Protein AF-A0A497GVP7-F1 (afdb_monomer_lite)

Sequence (88 aa):
MATTNILFVNDTKKVRKYCTLGGYPIFYVSDNGNAICPDCVQEDQDLDKEEQELCITGHVVNWEDASLFCDQCNKRIESAYAEDEATS

Foldseek 3Di:
DDPQPDDPPDPDLQFDQADPPPGAGKWWQFPVRFTAHSVVSSVLSVDDPVSRPGHTRGMDGQAADLPRAHPPPRHTGDHRPHDNPPPD

pLDDT: mean 82.28, std 18.48, range [34.78, 97.25]

Radius of gyration: 13.82 Å; chains: 1; bounding box: 42×38×33 Å

Structure (mmCIF, N/CA/C/O backbone):
data_AF-A0A497GVP7-F1
#
_entry.id   AF-A0A497GVP7-F1
#
loop_
_atom_site.group_PDB
_atom_site.id
_atom_site.type_symbol
_atom_site.label_atom_id
_atom_site.label_alt_id
_atom_site.label_comp_id
_atom_site.label_asym_id
_atom_site.label_entity_id
_atom_site.label_seq_id
_atom_site.pdbx_PDB_ins_code
_atom_site.Cartn_x
_atom_site.Cartn_y
_atom_site.Cartn_z
_atom_site.occupancy
_atom_site.B_iso_or_equiv
_atom_site.auth_seq_id
_atom_site.auth_comp_id
_atom_site.auth_asym_id
_atom_site.auth_atom_id
_atom_site.pdbx_PDB_model_num
ATOM 1 N N . MET A 1 1 ? -6.373 23.382 8.539 1.00 34.78 1 MET A N 1
ATOM 2 C CA . MET A 1 1 ? -5.816 22.020 8.432 1.00 34.78 1 MET A CA 1
ATOM 3 C C . MET A 1 1 ? -6.565 21.362 7.293 1.00 34.78 1 MET A C 1
ATOM 5 O O . MET A 1 1 ? -7.779 21.246 7.394 1.00 34.78 1 MET A O 1
ATOM 9 N N . ALA A 1 2 ? -5.910 21.128 6.158 1.00 35.28 2 ALA A N 1
ATOM 10 C CA . ALA A 1 2 ? -6.577 20.546 4.999 1.00 35.28 2 ALA A CA 1
ATOM 11 C C . ALA A 1 2 ? -6.714 19.043 5.247 1.00 35.28 2 ALA A C 1
ATOM 13 O O . ALA A 1 2 ? -5.735 18.309 5.172 1.00 35.28 2 ALA A O 1
ATOM 14 N N . THR A 1 3 ? -7.916 18.606 5.611 1.00 35.66 3 THR A N 1
ATOM 15 C CA . THR A 1 3 ? -8.306 17.199 5.591 1.00 35.66 3 THR A CA 1
ATOM 16 C C . THR A 1 3 ? -8.338 16.770 4.130 1.00 35.66 3 THR A C 1
ATOM 18 O O . THR A 1 3 ? -9.341 16.938 3.435 1.00 35.66 3 THR A O 1
ATOM 21 N N . THR A 1 4 ? -7.211 16.269 3.629 1.00 37.84 4 THR A N 1
ATOM 22 C CA . THR A 1 4 ? -7.177 15.558 2.352 1.00 37.84 4 THR A CA 1
ATOM 23 C C . THR A 1 4 ? -7.854 14.213 2.583 1.00 37.84 4 THR A C 1
ATOM 25 O O . THR A 1 4 ? -7.211 13.210 2.862 1.00 37.84 4 THR A O 1
ATOM 28 N N . ASN A 1 5 ? -9.186 14.215 2.520 1.00 43.25 5 ASN A N 1
ATOM 29 C CA . ASN A 1 5 ? -9.967 13.001 2.345 1.00 43.25 5 ASN A CA 1
ATOM 30 C C . ASN A 1 5 ? -9.560 12.415 0.994 1.00 43.25 5 ASN A C 1
ATOM 32 O O . ASN A 1 5 ? -10.011 12.893 -0.050 1.00 43.25 5 ASN A O 1
ATOM 36 N N . ILE A 1 6 ? -8.686 11.409 0.995 1.00 53.06 6 ILE A N 1
ATOM 37 C CA . ILE A 1 6 ? -8.514 10.605 -0.207 1.00 53.06 6 ILE A CA 1
ATOM 38 C C . ILE A 1 6 ? -9.847 9.925 -0.475 1.00 53.06 6 ILE A C 1
ATOM 40 O O . ILE A 1 6 ? -10.414 9.222 0.358 1.00 53.06 6 ILE A O 1
ATOM 44 N N . LEU A 1 7 ? -10.343 10.194 -1.670 1.00 48.91 7 LEU A N 1
ATOM 45 C CA . LEU A 1 7 ? -11.539 9.639 -2.263 1.00 48.91 7 LEU A CA 1
ATOM 46 C C . LEU A 1 7 ? -11.538 8.102 -2.180 1.00 48.91 7 LEU A C 1
ATOM 48 O O . LEU A 1 7 ? -10.920 7.435 -3.005 1.00 48.91 7 LEU A O 1
ATOM 52 N N . PHE A 1 8 ? -12.318 7.548 -1.253 1.00 51.72 8 PHE A N 1
ATOM 53 C CA . PHE A 1 8 ? -12.863 6.191 -1.343 1.00 51.72 8 PHE A CA 1
ATOM 54 C C . PHE A 1 8 ? -14.390 6.257 -1.221 1.00 51.72 8 PHE A C 1
ATOM 56 O O . PHE A 1 8 ? -14.995 5.659 -0.340 1.00 51.72 8 PHE A O 1
ATOM 63 N N . VAL A 1 9 ? -15.036 7.035 -2.095 1.00 43.00 9 VAL A N 1
ATOM 64 C CA . VAL A 1 9 ? -16.491 6.946 -2.281 1.00 43.00 9 VAL A CA 1
ATOM 65 C C . VAL A 1 9 ? -16.742 5.970 -3.420 1.00 43.00 9 VAL A C 1
ATOM 67 O O . VAL A 1 9 ? -16.826 6.358 -4.577 1.00 43.00 9 VAL A O 1
ATOM 70 N N . ASN A 1 10 ? -16.779 4.688 -3.080 1.00 41.03 10 ASN A N 1
ATOM 71 C CA . ASN A 1 10 ? -17.550 3.665 -3.773 1.00 41.03 10 ASN A CA 1
ATOM 72 C C . ASN A 1 10 ? -17.944 2.652 -2.696 1.00 41.03 10 ASN A C 1
ATOM 74 O O . ASN A 1 10 ? -17.110 2.307 -1.867 1.00 41.03 10 ASN A O 1
ATOM 78 N N . ASP A 1 11 ? -19.190 2.182 -2.714 1.00 51.34 11 ASP A N 1
ATOM 79 C CA . ASP A 1 11 ? -19.820 1.239 -1.764 1.00 51.34 11 ASP A CA 1
ATOM 80 C C . ASP A 1 11 ? -19.044 -0.072 -1.490 1.00 51.34 11 ASP A C 1
ATOM 82 O O . ASP A 1 11 ? -19.442 -0.903 -0.680 1.00 51.34 11 ASP A O 1
ATOM 86 N N . THR A 1 12 ? -17.911 -0.281 -2.155 1.00 53.16 12 THR A N 1
ATOM 87 C CA . THR A 1 12 ? -17.000 -1.399 -1.944 1.00 53.16 12 THR A CA 1
ATOM 88 C C . THR A 1 12 ? -15.731 -0.878 -1.271 1.00 53.16 12 THR A C 1
ATOM 90 O O . THR A 1 12 ? -14.992 -0.124 -1.908 1.00 53.16 12 THR A O 1
ATOM 93 N N . LYS A 1 13 ? -15.442 -1.312 -0.034 1.00 68.50 13 LYS A N 1
ATOM 94 C CA . LYS A 1 13 ? -14.180 -1.088 0.713 1.00 68.50 13 LYS A CA 1
ATOM 95 C C . LYS A 1 13 ? -12.945 -1.717 0.025 1.00 68.50 13 LYS A C 1
ATOM 97 O O . LYS A 1 13 ? -12.120 -2.347 0.668 1.00 68.50 13 LYS A O 1
ATOM 102 N N . LYS A 1 14 ? -12.851 -1.674 -1.305 1.00 83.62 14 LYS A N 1
ATOM 103 C CA . LYS A 1 14 ? -11.826 -2.384 -2.066 1.00 83.62 14 LYS A CA 1
ATOM 104 C C . LYS A 1 14 ? -10.687 -1.443 -2.424 1.00 83.62 14 LYS A C 1
ATOM 106 O O . LYS A 1 14 ? -10.852 -0.524 -3.230 1.00 83.62 14 LYS A O 1
ATOM 111 N N . VAL A 1 15 ? -9.523 -1.735 -1.865 1.00 88.75 15 VAL A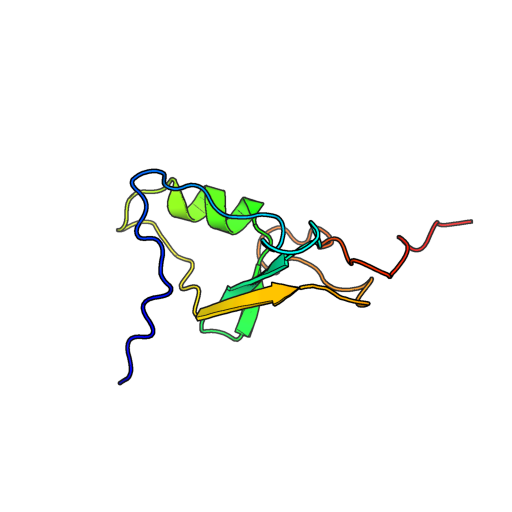 N 1
ATOM 112 C CA . VAL A 1 15 ? -8.267 -1.039 -2.121 1.00 88.75 15 VAL A CA 1
ATOM 113 C C . VAL A 1 15 ? -7.740 -1.423 -3.505 1.00 88.75 15 VAL A C 1
ATOM 115 O O . VAL A 1 15 ? -7.859 -2.566 -3.961 1.00 88.75 15 VAL A O 1
ATOM 118 N N . ARG A 1 16 ? -7.181 -0.450 -4.229 1.00 89.38 16 ARG A N 1
ATOM 119 C CA . ARG A 1 16 ? -6.599 -0.692 -5.554 1.00 89.38 16 ARG A CA 1
ATOM 120 C C . ARG A 1 16 ? -5.172 -1.203 -5.385 1.00 89.38 16 ARG A C 1
ATOM 122 O O . ARG A 1 16 ? -4.409 -0.661 -4.602 1.00 89.38 16 ARG A O 1
ATOM 129 N N . LYS A 1 17 ? -4.802 -2.223 -6.157 1.00 91.31 17 LYS A N 1
ATOM 130 C CA . LYS A 1 17 ? -3.420 -2.738 -6.202 1.00 91.31 17 LYS A CA 1
ATOM 131 C C . LYS A 1 17 ? -2.601 -2.185 -7.363 1.00 91.31 17 LYS A C 1
ATOM 133 O O . LYS A 1 17 ? -1.378 -2.183 -7.317 1.00 91.31 17 LYS A O 1
ATOM 138 N N . TYR A 1 18 ? -3.298 -1.698 -8.384 1.00 89.25 18 TYR A N 1
ATOM 139 C CA . TYR A 1 18 ? -2.708 -1.231 -9.626 1.00 89.25 18 TYR A CA 1
ATOM 140 C C . TYR A 1 18 ? -3.353 0.083 -10.062 1.00 89.25 18 TYR A C 1
ATOM 142 O O . TYR A 1 18 ? -4.515 0.362 -9.735 1.00 89.25 18 TYR A O 1
ATOM 150 N N . CYS A 1 19 ? -2.614 0.894 -10.814 1.00 87.06 19 CYS A N 1
ATOM 151 C CA . CYS A 1 19 ? -3.135 2.142 -11.352 1.00 87.06 19 CYS A CA 1
ATOM 152 C C . CYS A 1 19 ? -4.197 1.892 -12.443 1.00 87.06 19 CYS A C 1
ATOM 154 O O . CYS A 1 19 ? -4.180 0.894 -13.166 1.00 87.06 19 CYS A O 1
ATOM 156 N N . THR A 1 20 ? -5.137 2.830 -12.586 1.00 73.69 20 THR A N 1
ATOM 157 C CA . THR A 1 20 ? -6.273 2.723 -13.523 1.00 73.69 20 THR A CA 1
ATOM 158 C C . THR A 1 20 ? -5.885 2.788 -15.002 1.00 73.69 20 THR A C 1
ATOM 160 O O . THR A 1 20 ? -6.686 2.410 -15.851 1.00 73.69 20 THR A O 1
ATOM 163 N N . LEU A 1 21 ? -4.681 3.270 -15.323 1.00 67.00 21 LEU A N 1
ATOM 164 C CA . LEU A 1 21 ? -4.171 3.413 -16.686 1.00 67.00 21 LEU A CA 1
ATOM 165 C C . LEU A 1 21 ? -2.895 2.578 -16.829 1.00 67.00 21 LEU A C 1
ATOM 167 O O . LEU A 1 21 ? -1.796 3.085 -16.631 1.00 67.00 21 LEU A O 1
ATOM 171 N N . GLY A 1 22 ? -3.049 1.296 -17.161 1.00 62.59 22 GLY A N 1
ATOM 172 C CA . GLY A 1 22 ? -1.927 0.431 -17.547 1.00 62.59 22 GLY A CA 1
ATOM 173 C C . GLY A 1 22 ? -1.542 -0.669 -16.558 1.00 62.59 22 GLY A C 1
ATOM 174 O O . GLY A 1 22 ? -0.699 -1.482 -16.908 1.00 62.59 22 GLY A O 1
ATOM 175 N N . GLY A 1 23 ? -2.174 -0.763 -15.381 1.00 83.25 23 GLY A N 1
ATOM 176 C CA . GLY A 1 23 ? -1.983 -1.918 -14.495 1.00 83.25 23 GLY A CA 1
ATOM 177 C C . GLY A 1 23 ? -0.645 -1.942 -13.748 1.00 83.25 23 GLY A C 1
ATOM 178 O O . GLY A 1 23 ? -0.200 -3.012 -13.355 1.00 83.25 23 GLY A O 1
ATOM 179 N N . TYR A 1 24 ? -0.008 -0.788 -13.542 1.00 90.81 24 TYR A N 1
ATOM 180 C CA . TYR A 1 24 ? 1.265 -0.703 -12.820 1.00 90.81 24 TYR A CA 1
ATOM 181 C C . TYR A 1 24 ? 1.070 -0.790 -11.300 1.00 90.81 24 TYR A C 1
ATOM 183 O O . TYR A 1 24 ? 0.078 -0.237 -10.805 1.00 90.81 24 TYR A O 1
ATOM 191 N N . PRO A 1 25 ? 1.985 -1.451 -10.564 1.00 92.00 25 PRO A N 1
ATOM 192 C CA . PRO A 1 25 ? 1.874 -1.647 -9.121 1.00 92.00 25 PRO A CA 1
ATOM 193 C C . PRO A 1 25 ? 1.932 -0.314 -8.372 1.00 92.00 25 PRO A C 1
ATOM 195 O O . PRO A 1 25 ? 2.739 0.566 -8.684 1.00 92.00 25 PRO A O 1
ATOM 198 N N . ILE A 1 26 ? 1.048 -0.157 -7.384 1.00 93.69 26 ILE A N 1
ATOM 199 C CA . ILE A 1 26 ? 0.994 1.041 -6.540 1.00 93.69 26 ILE A CA 1
ATOM 200 C C . ILE A 1 26 ? 1.293 0.704 -5.086 1.00 93.69 26 ILE A C 1
ATOM 202 O O . ILE A 1 26 ? 0.992 -0.388 -4.603 1.00 93.69 26 ILE A O 1
ATOM 206 N N . PHE A 1 27 ? 1.809 1.696 -4.375 1.00 94.94 27 PHE A N 1
ATOM 207 C CA . PHE A 1 27 ? 1.845 1.722 -2.922 1.00 94.94 27 PHE A CA 1
ATOM 208 C C . PHE A 1 27 ? 1.112 2.948 -2.400 1.00 94.94 27 PHE A C 1
ATOM 210 O O . PHE A 1 27 ? 0.856 3.915 -3.126 1.00 94.94 27 PHE A O 1
ATOM 217 N N . TYR A 1 28 ? 0.762 2.886 -1.126 1.00 95.25 28 TYR A N 1
ATOM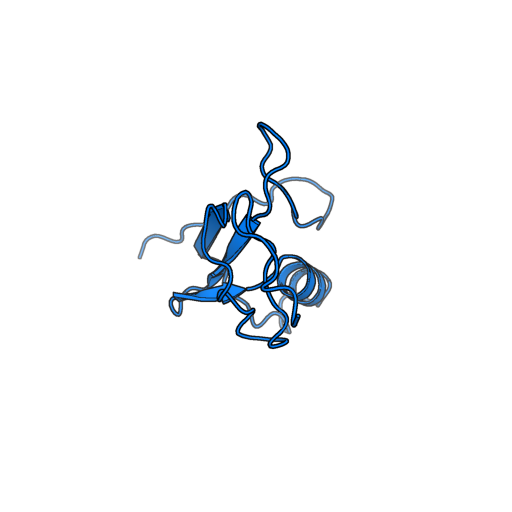 218 C CA . TYR A 1 28 ? 0.097 3.950 -0.403 1.00 95.25 28 TYR A CA 1
ATOM 219 C C . TYR A 1 28 ? 1.088 4.665 0.504 1.00 95.25 28 TYR A C 1
ATOM 221 O O . TYR A 1 28 ? 2.022 4.054 1.015 1.00 95.25 28 TYR A O 1
ATOM 229 N N . VAL A 1 29 ? 0.881 5.965 0.690 1.00 95.50 29 VAL A N 1
ATOM 230 C CA . VAL A 1 29 ? 1.714 6.798 1.561 1.00 95.50 29 VAL A CA 1
ATOM 231 C C . VAL A 1 29 ? 0.892 7.170 2.783 1.00 95.50 29 VAL A C 1
ATOM 233 O O . VAL A 1 29 ? -0.211 7.704 2.631 1.00 95.50 29 VAL A O 1
ATOM 236 N N . SER A 1 30 ? 1.397 6.871 3.979 1.00 93.69 30 SER A N 1
ATOM 237 C CA . SER A 1 30 ? 0.753 7.304 5.221 1.00 93.69 30 SER A CA 1
ATOM 238 C C . SER A 1 30 ? 0.998 8.791 5.500 1.00 93.69 30 SER A C 1
ATOM 240 O O . SER A 1 30 ? 1.806 9.452 4.849 1.00 93.69 30 SER A O 1
ATOM 242 N N . ASP A 1 31 ? 0.305 9.351 6.481 1.00 93.56 31 ASP A N 1
ATOM 243 C CA . ASP A 1 31 ? 0.556 10.693 7.018 1.00 93.56 31 ASP A CA 1
ATOM 244 C C . ASP A 1 31 ? 1.967 10.881 7.591 1.00 93.56 31 ASP A C 1
ATOM 246 O O . ASP A 1 31 ? 2.516 11.981 7.544 1.00 93.56 31 ASP A O 1
ATOM 250 N N . ASN A 1 32 ? 2.573 9.794 8.061 1.00 92.06 32 ASN A N 1
ATOM 251 C CA . ASN A 1 32 ? 3.944 9.747 8.553 1.00 92.06 32 ASN A CA 1
ATOM 252 C C . ASN A 1 32 ? 4.985 9.591 7.426 1.00 92.06 32 ASN A C 1
ATOM 254 O O . ASN A 1 32 ? 6.182 9.597 7.700 1.00 92.06 32 ASN A O 1
ATOM 258 N N . GLY A 1 33 ? 4.549 9.478 6.165 1.00 92.31 33 GLY A N 1
ATOM 259 C CA . GLY A 1 33 ? 5.429 9.299 5.007 1.00 92.31 33 GLY A CA 1
ATOM 260 C C . GLY A 1 33 ? 5.882 7.856 4.767 1.00 92.31 33 GLY A C 1
ATOM 261 O O . GLY A 1 33 ? 6.769 7.637 3.946 1.00 92.31 33 GLY A O 1
ATOM 262 N N . ASN A 1 34 ? 5.269 6.886 5.448 1.00 95.12 34 ASN A N 1
ATOM 263 C CA . ASN A 1 34 ? 5.598 5.468 5.313 1.00 95.12 34 ASN A CA 1
ATOM 264 C C . ASN A 1 34 ? 5.008 4.890 4.023 1.00 95.12 34 ASN A C 1
ATOM 266 O O . ASN A 1 34 ? 3.902 5.267 3.618 1.00 95.12 34 ASN A O 1
ATOM 270 N N . ALA A 1 35 ? 5.712 3.937 3.416 1.00 96.88 35 ALA A N 1
ATOM 271 C CA . ALA A 1 35 ? 5.249 3.198 2.250 1.00 96.88 35 ALA A CA 1
ATOM 272 C C . ALA A 1 35 ? 4.478 1.949 2.693 1.00 96.88 35 ALA A C 1
ATOM 274 O O . ALA A 1 35 ? 5.008 1.063 3.361 1.00 96.88 35 ALA A O 1
ATOM 275 N N . ILE A 1 36 ? 3.208 1.855 2.304 1.00 97.25 36 ILE A N 1
ATOM 276 C CA . ILE A 1 36 ? 2.304 0.778 2.711 1.00 97.25 36 ILE A CA 1
ATOM 277 C C . ILE A 1 36 ? 1.820 0.018 1.478 1.00 97.25 36 ILE A C 1
ATOM 279 O O . ILE A 1 36 ? 1.355 0.613 0.501 1.00 97.25 36 ILE A O 1
ATOM 283 N N . CYS A 1 37 ? 1.906 -1.312 1.511 1.00 96.50 37 CYS A N 1
ATOM 284 C CA . CYS A 1 37 ? 1.386 -2.135 0.426 1.00 96.50 37 CYS A CA 1
ATOM 285 C C . CYS A 1 37 ? -0.156 -2.148 0.417 1.00 96.50 37 CYS A C 1
ATOM 287 O O . CYS A 1 37 ? -0.788 -2.004 1.467 1.00 96.50 37 CYS A O 1
ATOM 289 N N . PRO A 1 38 ? -0.786 -2.383 -0.747 1.00 94.06 38 PRO A N 1
ATOM 290 C CA . PRO A 1 38 ? -2.243 -2.451 -0.857 1.00 94.06 38 PRO A CA 1
ATOM 291 C C . PRO A 1 38 ? -2.910 -3.487 0.057 1.00 94.06 38 PRO A C 1
ATOM 293 O O . PRO A 1 38 ? -4.053 -3.286 0.451 1.00 94.06 38 PRO A O 1
ATOM 296 N N . ASP A 1 39 ? -2.215 -4.580 0.386 1.00 95.19 39 ASP A N 1
ATOM 297 C CA . ASP A 1 39 ? -2.750 -5.626 1.265 1.00 95.19 39 ASP A CA 1
ATOM 298 C C . ASP A 1 39 ? -2.907 -5.125 2.702 1.00 95.19 39 ASP A C 1
ATOM 300 O O . ASP A 1 39 ? -3.987 -5.255 3.261 1.00 95.19 39 ASP A O 1
ATOM 304 N N . CYS A 1 40 ? -1.891 -4.462 3.265 1.00 95.62 40 CYS A N 1
ATOM 305 C CA . CYS A 1 40 ? -1.990 -3.895 4.612 1.00 95.62 40 CYS A CA 1
ATOM 306 C C . CYS A 1 40 ? -3.031 -2.770 4.688 1.00 95.62 40 CYS A C 1
ATOM 308 O O . CYS A 1 40 ? -3.721 -2.642 5.692 1.00 95.62 40 CYS A O 1
ATOM 310 N N . VAL A 1 41 ? -3.191 -1.977 3.621 1.00 93.88 41 VAL A N 1
ATOM 311 C CA . VAL A 1 41 ? -4.271 -0.976 3.570 1.00 93.88 41 VAL A CA 1
ATOM 312 C C . VAL A 1 41 ? -5.644 -1.647 3.509 1.00 93.88 41 VAL A C 1
ATOM 314 O O . VAL A 1 41 ? -6.585 -1.148 4.114 1.00 93.88 41 VAL A O 1
ATOM 317 N N . GLN A 1 42 ? -5.786 -2.761 2.785 1.00 93.12 42 GLN A N 1
ATOM 318 C CA . GLN A 1 42 ? -7.046 -3.507 2.735 1.00 93.12 42 GLN A CA 1
ATOM 319 C C . GLN A 1 42 ? -7.382 -4.116 4.097 1.00 93.12 42 GLN A C 1
ATOM 321 O O . GLN A 1 42 ? -8.512 -3.971 4.548 1.00 93.12 42 GLN A O 1
ATOM 326 N N . GLU A 1 43 ? -6.400 -4.746 4.745 1.00 93.50 43 GLU A N 1
ATOM 327 C CA . GLU A 1 43 ? -6.541 -5.317 6.086 1.00 93.50 43 GLU A CA 1
ATOM 328 C C . GLU A 1 43 ? -7.008 -4.257 7.091 1.00 93.50 43 GLU A C 1
ATOM 330 O O . GLU A 1 43 ? -7.977 -4.498 7.804 1.00 93.50 43 GLU A O 1
ATOM 335 N N . ASP A 1 44 ? -6.403 -3.064 7.084 1.00 92.38 44 ASP A N 1
ATOM 336 C CA . ASP A 1 44 ? -6.820 -1.944 7.937 1.00 92.38 44 ASP A CA 1
ATOM 337 C C . ASP A 1 44 ? -8.231 -1.435 7.579 1.00 92.38 44 ASP A C 1
ATOM 339 O O . ASP A 1 44 ? -9.079 -1.277 8.452 1.00 92.38 44 ASP A O 1
ATOM 343 N N . GLN A 1 45 ? -8.562 -1.274 6.292 1.00 88.38 45 GLN A N 1
ATOM 344 C CA . GLN A 1 45 ? -9.906 -0.834 5.879 1.00 88.38 45 GLN A CA 1
ATOM 345 C C . GLN A 1 45 ? -11.025 -1.833 6.212 1.00 88.38 45 GLN A C 1
ATOM 347 O O . GLN A 1 45 ? -12.195 -1.433 6.346 1.00 88.38 45 GLN A O 1
ATOM 352 N N . ASP A 1 46 ? -10.694 -3.117 6.329 1.00 89.69 46 ASP A 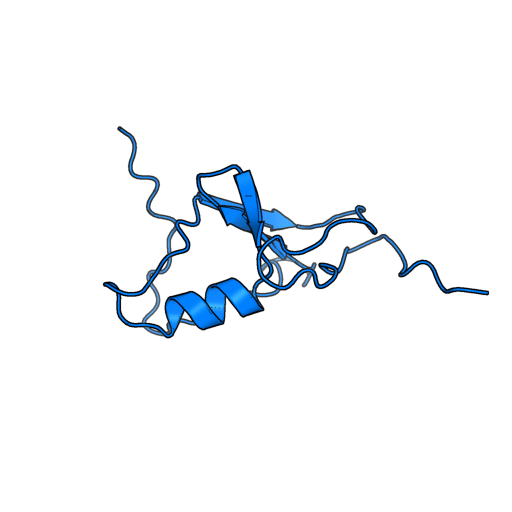N 1
ATOM 353 C CA . ASP A 1 46 ? -11.629 -4.164 6.728 1.00 89.69 46 ASP A CA 1
ATOM 354 C C . ASP A 1 46 ? -11.961 -4.104 8.229 1.00 89.69 46 ASP A C 1
ATOM 356 O O . ASP A 1 46 ? -13.051 -4.547 8.604 1.00 89.69 46 ASP A O 1
ATOM 360 N N . LEU A 1 47 ? -11.113 -3.469 9.049 1.00 87.19 47 LEU A N 1
ATOM 361 C CA . LEU A 1 47 ? -11.378 -3.194 10.463 1.00 87.19 47 LEU A CA 1
ATOM 362 C C . LEU A 1 47 ? -12.496 -2.158 10.662 1.00 87.19 47 LEU A C 1
ATOM 364 O O . LEU A 1 47 ? -12.874 -1.395 9.753 1.00 87.19 47 LEU A O 1
ATOM 368 N N . ASP A 1 48 ? -13.021 -2.117 11.887 1.00 87.69 48 ASP A N 1
ATOM 369 C CA . ASP A 1 48 ? -13.899 -1.040 12.322 1.00 87.69 48 ASP A CA 1
ATOM 370 C C . ASP A 1 48 ? -13.126 0.283 12.395 1.00 87.69 48 ASP A C 1
ATOM 372 O O . ASP A 1 48 ? -11.926 0.327 12.652 1.00 87.69 48 ASP A O 1
ATOM 376 N N . LYS A 1 49 ? -13.818 1.407 12.173 1.00 83.38 49 LYS A N 1
ATOM 377 C CA . LYS A 1 49 ? -13.178 2.738 12.088 1.00 83.38 49 LYS A CA 1
ATOM 378 C C . LYS A 1 49 ? -12.380 3.133 13.334 1.00 83.38 49 LYS A C 1
ATOM 380 O O . LYS A 1 49 ? -11.531 4.008 13.246 1.00 83.38 49 LYS A O 1
ATOM 385 N N . GLU A 1 50 ? -12.715 2.560 14.483 1.00 88.75 50 GLU A N 1
ATOM 386 C CA . GLU A 1 50 ? -12.063 2.828 15.769 1.00 88.75 50 GLU A CA 1
ATOM 387 C C . GLU A 1 50 ? -10.755 2.039 15.933 1.00 88.75 50 GLU A C 1
ATOM 389 O O . GLU A 1 50 ? -9.918 2.420 16.745 1.00 88.75 50 GLU A O 1
ATOM 394 N N . GLU A 1 51 ? -10.579 0.974 15.148 1.00 88.75 51 GLU A N 1
ATOM 395 C CA . GLU A 1 51 ? -9.404 0.098 15.137 1.00 88.75 51 GLU A CA 1
ATOM 396 C C . GLU A 1 51 ? -8.456 0.404 13.968 1.00 88.75 51 GLU A C 1
ATOM 398 O O . GLU A 1 51 ? -7.344 -0.111 13.938 1.00 88.75 51 GLU A O 1
ATOM 403 N N . GLN A 1 52 ? -8.883 1.235 13.011 1.00 88.50 52 GLN A N 1
ATOM 404 C CA . GLN A 1 52 ? -8.050 1.685 11.895 1.00 88.50 52 GLN A CA 1
ATOM 405 C C . GLN A 1 52 ? -6.884 2.534 12.401 1.00 88.50 52 GLN A C 1
ATOM 407 O O . GLN A 1 52 ? -7.079 3.595 13.000 1.00 88.50 52 GLN A O 1
ATOM 412 N N . GLU A 1 53 ? -5.667 2.088 12.112 1.00 89.94 53 GLU A N 1
ATOM 413 C CA . GLU A 1 53 ? -4.431 2.769 12.497 1.00 89.94 53 GLU A CA 1
ATOM 414 C C . GLU A 1 53 ? -3.810 3.521 11.313 1.00 89.94 53 GLU A C 1
ATOM 416 O O . GLU A 1 53 ? -3.076 4.497 11.498 1.00 89.94 53 GLU A O 1
ATOM 421 N N . LEU A 1 54 ? -4.105 3.099 10.078 1.00 89.69 54 LEU A N 1
ATOM 422 C CA . LEU A 1 54 ? -3.488 3.670 8.888 1.00 89.69 54 LEU A CA 1
ATOM 423 C C . LEU A 1 54 ? -4.215 4.925 8.395 1.00 89.69 54 LEU A C 1
ATOM 425 O O . LEU A 1 54 ? -5.252 4.885 7.734 1.00 89.69 54 LEU A O 1
ATOM 429 N N . CYS A 1 55 ? -3.579 6.077 8.595 1.00 91.38 55 CYS A N 1
ATOM 430 C CA . CYS A 1 55 ? -3.982 7.324 7.955 1.00 91.38 55 CYS A CA 1
ATOM 431 C C . CYS A 1 55 ? -3.282 7.479 6.597 1.00 91.38 55 CYS A C 1
ATOM 433 O O . CYS A 1 55 ? -2.130 7.903 6.517 1.00 91.38 55 CYS A O 1
ATOM 435 N N . ILE A 1 56 ? -3.965 7.123 5.508 1.00 91.62 56 ILE A N 1
ATOM 436 C CA . ILE A 1 56 ? -3.411 7.211 4.149 1.00 91.62 56 ILE A CA 1
ATOM 437 C C . ILE A 1 56 ? -3.609 8.620 3.569 1.00 91.62 56 ILE A C 1
ATOM 439 O O . ILE A 1 56 ? -4.724 9.141 3.562 1.00 91.62 56 ILE A O 1
ATOM 443 N N . THR A 1 57 ? -2.538 9.220 3.027 1.00 92.75 57 THR A N 1
ATOM 444 C CA . THR A 1 57 ? -2.519 10.573 2.417 1.00 92.75 57 THR A CA 1
ATOM 445 C C . THR A 1 57 ? -2.349 10.591 0.895 1.00 92.75 57 THR A C 1
ATOM 447 O O . THR A 1 57 ? -2.773 11.547 0.240 1.00 92.75 57 THR A O 1
ATOM 450 N N . GLY A 1 58 ? -1.846 9.504 0.303 1.00 90.31 58 GLY A N 1
ATOM 451 C CA . GLY A 1 58 ? -1.746 9.359 -1.148 1.00 90.31 58 GLY A CA 1
ATOM 452 C C . GLY A 1 58 ? -1.525 7.924 -1.617 1.00 90.31 58 GLY A C 1
ATOM 453 O O . GLY A 1 58 ? -1.401 6.998 -0.820 1.00 90.31 58 GLY A O 1
ATOM 454 N N . HIS A 1 59 ? -1.458 7.756 -2.937 1.00 92.44 59 HIS A N 1
ATOM 455 C CA . HIS A 1 59 ? -0.950 6.547 -3.582 1.00 92.44 59 HIS A CA 1
ATOM 456 C C . HIS A 1 59 ? -0.069 6.927 -4.771 1.00 92.44 59 HIS A C 1
ATOM 458 O O . HIS A 1 59 ? -0.318 7.938 -5.431 1.00 92.44 59 HIS A O 1
ATOM 464 N N . VAL A 1 60 ? 0.960 6.122 -5.029 1.00 92.56 60 VAL A N 1
ATOM 465 C CA . VAL A 1 60 ? 1.972 6.367 -6.063 1.00 92.56 60 VAL A CA 1
ATOM 466 C C . VAL A 1 60 ? 2.323 5.044 -6.742 1.00 92.56 60 VAL A C 1
ATOM 468 O O . VAL A 1 60 ? 2.250 3.984 -6.125 1.00 92.56 60 VAL A O 1
ATOM 471 N N . VAL A 1 61 ? 2.675 5.092 -8.027 1.00 93.50 61 VAL A N 1
ATOM 472 C CA . VAL A 1 61 ? 3.228 3.933 -8.742 1.00 93.50 61 VAL A CA 1
ATOM 473 C C . VAL A 1 61 ? 4.678 3.733 -8.307 1.00 93.50 61 VAL A C 1
ATOM 475 O O . VAL A 1 61 ? 5.459 4.685 -8.340 1.00 93.50 61 VAL A O 1
ATOM 478 N N . ASN A 1 62 ? 5.050 2.507 -7.938 1.00 94.19 62 ASN A N 1
ATOM 479 C CA . ASN A 1 62 ? 6.460 2.163 -7.780 1.00 94.19 62 ASN A CA 1
ATOM 480 C C . ASN A 1 62 ? 7.054 1.914 -9.174 1.00 94.19 62 ASN A C 1
ATOM 482 O O . ASN A 1 62 ? 6.831 0.861 -9.764 1.00 94.19 62 ASN A O 1
ATOM 486 N N . TRP A 1 63 ? 7.749 2.901 -9.742 1.00 91.69 63 TRP A N 1
ATOM 487 C CA . TRP A 1 63 ? 8.263 2.793 -11.109 1.00 91.69 63 TRP A CA 1
ATOM 488 C C . TRP A 1 63 ? 9.501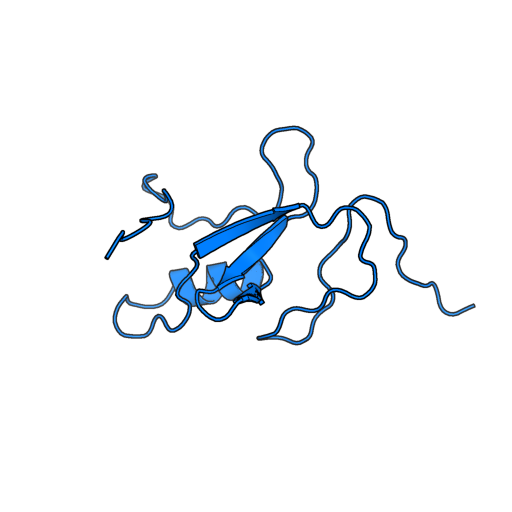 1.896 -11.201 1.00 91.69 63 TRP A C 1
ATOM 490 O O . TRP A 1 63 ? 9.495 0.946 -11.975 1.00 91.69 63 TRP A O 1
ATOM 500 N N . GLU A 1 64 ? 10.540 2.170 -10.412 1.00 92.00 64 GLU A N 1
ATOM 501 C CA . GLU A 1 64 ? 11.879 1.577 -10.587 1.00 92.00 64 GLU A CA 1
ATOM 502 C C . GLU A 1 64 ? 12.530 1.149 -9.259 1.00 92.00 64 GLU A C 1
ATOM 504 O O . GLU A 1 64 ? 13.669 0.688 -9.251 1.00 92.00 64 GLU A O 1
ATOM 509 N N . ASP A 1 65 ? 11.837 1.279 -8.122 1.00 91.31 65 ASP A N 1
ATOM 510 C CA . ASP A 1 65 ? 12.430 0.968 -6.822 1.00 91.31 65 ASP A CA 1
ATOM 511 C C . ASP A 1 65 ? 12.265 -0.521 -6.487 1.00 91.31 65 ASP A C 1
ATOM 513 O O . ASP A 1 65 ? 11.229 -0.965 -5.987 1.00 91.31 65 ASP A O 1
ATOM 517 N N . ALA A 1 66 ? 13.309 -1.306 -6.766 1.00 92.12 66 ALA A N 1
ATOM 518 C CA . ALA A 1 66 ? 13.379 -2.721 -6.395 1.00 92.12 66 ALA A CA 1
ATOM 519 C C . ALA A 1 66 ? 13.520 -2.949 -4.879 1.00 92.12 66 ALA A C 1
ATOM 5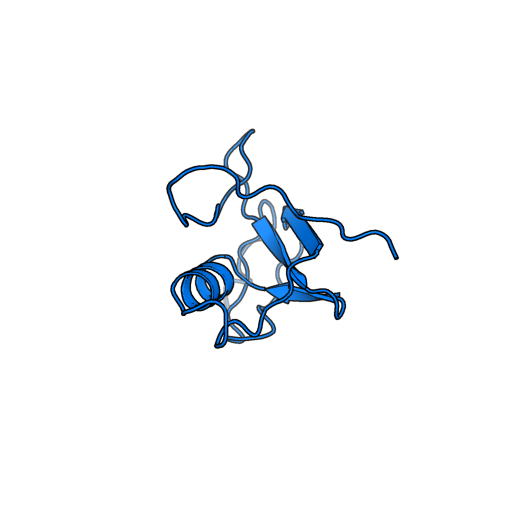21 O O . ALA A 1 66 ? 13.330 -4.074 -4.415 1.00 92.12 66 ALA A O 1
ATOM 522 N N . SER A 1 67 ? 13.868 -1.905 -4.127 1.00 94.00 67 SER A N 1
ATOM 523 C CA . SER A 1 67 ? 14.170 -1.934 -2.696 1.00 94.00 67 SER A CA 1
ATOM 524 C C . SER A 1 67 ? 13.084 -1.293 -1.834 1.00 94.00 67 SER A C 1
ATOM 526 O O . SER A 1 67 ? 13.304 -1.055 -0.648 1.00 94.00 67 SER A O 1
ATOM 528 N N . LEU A 1 68 ? 11.904 -1.033 -2.401 1.00 94.69 68 LEU A N 1
ATOM 529 C CA . LEU A 1 68 ? 10.772 -0.514 -1.649 1.00 94.69 68 LEU A CA 1
ATOM 530 C C . LEU A 1 68 ? 10.077 -1.646 -0.885 1.00 94.69 68 LEU A C 1
ATOM 532 O O . LEU A 1 68 ? 9.574 -2.605 -1.476 1.00 94.69 68 LEU A O 1
ATOM 536 N N . PHE A 1 69 ? 10.006 -1.518 0.438 1.00 96.38 69 PHE A N 1
ATOM 537 C CA . PHE A 1 69 ? 9.329 -2.469 1.317 1.00 96.38 69 PHE A CA 1
ATOM 538 C C . PHE A 1 69 ? 8.158 -1.798 2.027 1.00 96.38 69 PHE A C 1
ATOM 540 O O . PHE A 1 69 ? 8.159 -0.596 2.271 1.00 96.38 69 PHE A O 1
ATOM 547 N N . CYS A 1 70 ? 7.136 -2.590 2.338 1.00 96.88 70 CYS A N 1
ATOM 548 C CA . CYS A 1 70 ? 6.020 -2.139 3.151 1.00 96.88 70 CYS A CA 1
ATOM 549 C C . CYS A 1 70 ? 6.471 -1.968 4.601 1.00 96.88 70 CYS A C 1
ATOM 551 O O . CYS A 1 70 ? 6.894 -2.941 5.219 1.00 96.88 70 CYS A O 1
ATOM 553 N N . ASP A 1 71 ? 6.273 -0.790 5.179 1.00 97.12 71 ASP A N 1
ATOM 554 C CA . ASP A 1 71 ? 6.669 -0.499 6.562 1.00 97.12 71 ASP A CA 1
ATOM 555 C C . ASP A 1 71 ? 5.823 -1.238 7.620 1.00 97.12 71 ASP A C 1
ATOM 557 O O . ASP A 1 71 ? 6.136 -1.195 8.806 1.00 97.12 71 ASP A O 1
ATOM 561 N N . GLN A 1 72 ? 4.749 -1.928 7.212 1.00 95.19 72 GLN A N 1
ATOM 562 C CA . GLN A 1 72 ? 3.894 -2.728 8.104 1.00 95.19 72 GLN A CA 1
ATOM 563 C C . GLN A 1 72 ? 4.272 -4.208 8.102 1.00 95.19 72 GLN A C 1
ATOM 565 O O . GLN A 1 72 ? 4.562 -4.789 9.143 1.00 95.19 72 GLN A O 1
ATOM 570 N N . CYS A 1 73 ? 4.284 -4.839 6.925 1.00 96.75 73 CYS A N 1
ATOM 571 C CA . CYS A 1 73 ? 4.551 -6.276 6.811 1.00 96.75 73 CYS A CA 1
ATOM 572 C C . CYS A 1 73 ? 5.972 -6.616 6.346 1.00 96.75 73 CYS A C 1
ATOM 574 O O . CYS A 1 73 ? 6.299 -7.795 6.214 1.00 96.75 73 CYS A O 1
ATOM 576 N N . ASN A 1 74 ? 6.799 -5.607 6.058 1.00 96.56 74 ASN A N 1
ATOM 577 C CA . ASN A 1 74 ? 8.174 -5.737 5.577 1.00 96.56 74 ASN A CA 1
ATOM 578 C C . ASN A 1 74 ? 8.321 -6.566 4.282 1.00 96.56 74 ASN A C 1
ATOM 580 O O . ASN A 1 74 ? 9.404 -7.048 3.955 1.00 96.56 74 ASN A O 1
ATOM 584 N N . LYS A 1 75 ? 7.226 -6.761 3.534 1.00 95.81 75 LYS A N 1
ATOM 585 C CA . LYS A 1 75 ? 7.243 -7.407 2.216 1.00 95.81 75 LYS A CA 1
ATOM 586 C C . LYS A 1 75 ? 7.644 -6.393 1.155 1.00 95.81 75 LYS A C 1
ATOM 588 O O . LYS A 1 75 ? 7.256 -5.227 1.238 1.00 95.81 75 LYS A O 1
ATOM 593 N N . ARG A 1 76 ? 8.373 -6.856 0.140 1.00 94.81 76 ARG A N 1
ATOM 594 C CA . ARG A 1 76 ? 8.716 -6.036 -1.023 1.00 94.81 76 ARG A CA 1
ATOM 595 C C . ARG A 1 76 ? 7.444 -5.593 -1.743 1.00 94.81 76 ARG A C 1
ATOM 597 O O . ARG A 1 76 ? 6.540 -6.399 -1.968 1.00 94.81 76 ARG A O 1
ATOM 604 N N . ILE A 1 77 ? 7.400 -4.321 -2.109 1.00 94.31 77 ILE A N 1
ATOM 605 C CA . ILE A 1 77 ? 6.376 -3.747 -2.972 1.00 94.31 77 ILE A CA 1
ATOM 606 C C . ILE A 1 77 ? 6.859 -3.896 -4.414 1.00 94.31 77 ILE A C 1
ATOM 608 O O . ILE A 1 77 ? 7.951 -3.453 -4.756 1.00 94.31 77 ILE A O 1
ATOM 612 N N . GLU A 1 78 ? 6.037 -4.523 -5.253 1.00 93.00 78 GLU A N 1
ATOM 613 C CA . GLU A 1 78 ? 6.324 -4.711 -6.678 1.00 93.00 78 GLU A CA 1
ATOM 614 C C . GLU A 1 78 ? 6.611 -3.366 -7.364 1.00 93.00 78 GLU A C 1
ATOM 616 O O . GLU A 1 78 ? 5.940 -2.367 -7.093 1.00 93.00 78 GLU A O 1
ATOM 621 N N . SER A 1 79 ? 7.609 -3.338 -8.245 1.00 92.12 79 SER A N 1
ATOM 622 C CA . SER A 1 79 ? 7.935 -2.192 -9.095 1.00 92.12 79 SER A CA 1
ATOM 623 C C . SER A 1 79 ? 7.561 -2.487 -10.548 1.00 92.12 79 SER A C 1
ATOM 625 O O . SER A 1 79 ? 7.540 -3.634 -10.984 1.00 92.12 79 SER A O 1
ATOM 627 N N . ALA A 1 80 ? 7.239 -1.447 -11.315 1.00 91.19 80 ALA A N 1
ATOM 628 C CA . ALA A 1 80 ? 6.833 -1.589 -12.711 1.00 91.19 80 ALA A CA 1
ATOM 629 C C . ALA A 1 80 ? 7.989 -2.020 -13.628 1.00 91.19 80 ALA A C 1
ATOM 631 O O . ALA A 1 80 ? 7.767 -2.762 -14.584 1.00 91.19 80 ALA A O 1
ATOM 632 N N . TYR A 1 81 ? 9.200 -1.523 -13.362 1.00 88.69 81 TYR A N 1
ATOM 633 C CA . TYR A 1 81 ? 10.355 -1.654 -14.254 1.00 88.69 81 TYR A CA 1
ATOM 634 C C . TYR 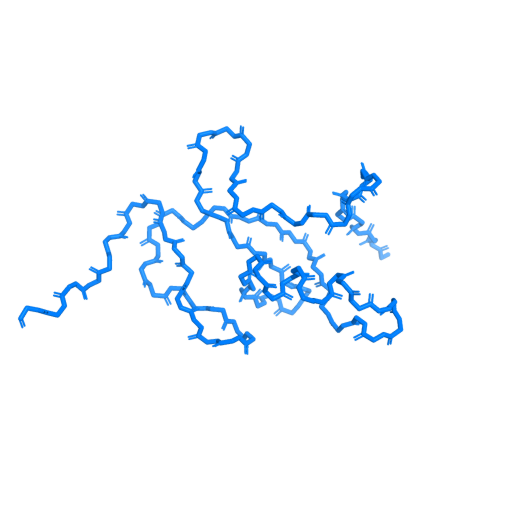A 1 81 ? 11.635 -2.128 -13.559 1.00 88.69 81 TYR A C 1
ATOM 636 O O . TYR A 1 81 ? 12.690 -2.123 -14.190 1.00 88.69 81 TYR A O 1
ATOM 644 N N . ALA A 1 82 ? 11.571 -2.538 -12.291 1.00 87.50 82 ALA A N 1
ATOM 645 C CA . ALA A 1 82 ? 12.722 -3.130 -11.618 1.00 87.50 82 ALA A CA 1
ATOM 646 C C . ALA A 1 82 ? 12.495 -4.629 -11.427 1.00 87.50 82 ALA A C 1
ATOM 648 O O . ALA A 1 82 ? 11.491 -5.056 -10.854 1.00 87.50 82 ALA A O 1
ATOM 649 N N . GLU A 1 83 ? 13.440 -5.430 -11.899 1.00 77.12 83 GLU A N 1
ATOM 650 C CA . GLU A 1 83 ? 13.400 -6.866 -11.664 1.00 77.12 83 GLU A CA 1
ATOM 651 C C . GLU A 1 83 ? 13.590 -7.152 -10.168 1.00 77.12 83 GLU A C 1
ATOM 653 O O . GLU A 1 83 ? 14.223 -6.383 -9.433 1.00 77.12 83 GLU A O 1
ATOM 658 N N . ASP A 1 84 ? 13.017 -8.256 -9.696 1.00 69.62 84 ASP A N 1
ATOM 659 C CA . ASP A 1 84 ? 13.475 -8.841 -8.441 1.00 69.62 84 ASP A CA 1
ATOM 660 C C . ASP A 1 84 ? 14.953 -9.165 -8.653 1.00 69.62 84 ASP A C 1
ATOM 662 O O . ASP A 1 84 ? 15.276 -9.821 -9.645 1.00 69.62 84 ASP A O 1
ATOM 666 N N . GLU A 1 85 ? 15.855 -8.687 -7.789 1.00 62.78 85 GLU A N 1
ATOM 667 C CA . GLU A 1 85 ? 17.261 -9.085 -7.875 1.00 62.78 85 GLU A CA 1
ATOM 668 C C . GLU A 1 85 ? 17.321 -10.608 -7.716 1.00 62.78 85 GLU A C 1
ATOM 670 O O . GLU A 1 85 ? 17.265 -11.149 -6.610 1.00 62.78 85 GLU A O 1
ATOM 675 N N . ALA A 1 86 ? 17.337 -11.312 -8.847 1.00 53.25 86 ALA A N 1
ATOM 676 C CA . ALA A 1 86 ? 17.365 -12.753 -8.891 1.00 53.25 86 ALA A CA 1
ATOM 677 C C . ALA A 1 86 ? 18.732 -13.168 -8.361 1.00 53.25 86 ALA A C 1
ATOM 679 O O . ALA A 1 86 ? 19.752 -12.988 -9.031 1.00 53.25 86 ALA A O 1
ATOM 680 N N . THR A 1 87 ? 18.754 -13.693 -7.136 1.00 49.22 87 THR A N 1
ATOM 681 C CA . THR A 1 87 ? 19.934 -14.319 -6.551 1.00 49.22 87 THR A CA 1
ATOM 682 C C . THR A 1 87 ? 20.431 -15.384 -7.531 1.00 49.22 87 THR A C 1
ATOM 684 O O . THR A 1 87 ? 19.790 -16.422 -7.702 1.00 49.22 87 THR A O 1
ATOM 687 N N . SER A 1 88 ? 21.519 -15.069 -8.235 1.00 45.09 88 SER A N 1
ATOM 688 C CA . SER A 1 88 ? 22.215 -15.969 -9.161 1.00 45.09 88 SER A CA 1
ATOM 689 C C . SER A 1 88 ? 23.141 -16.912 -8.404 1.00 45.09 88 SER A C 1
ATOM 691 O O . SER A 1 88 ? 23.701 -16.474 -7.372 1.00 45.09 88 SER A O 1
#

Secondary structure (DSSP, 8-state):
---------SSS----SB-TTT--BEEEEETT--EE-HHHHHHHHHS-TTT----EEEEEE--S-TT-B-TTT-PBPP-SS-------